Protein AF-A0A9W7E3M8-F1 (afdb_monomer_lite)

Organism: NCBI:txid2557542

Secondary structure (DSSP, 8-state):
-----TT--HHHHHHHHHHHHHHHHHHHHHHHHHS-HHHHHHHH----HHHHHHHHHHH-SSHHHHHGGGGS-GGGTHHHHHHHHHHHHHHHHHHHHHH--TT--HHHHHHS-GGG-S-HHHHHHHHTT----HHHHHHHHHHHH-

Foldseek 3Di:
DDPDDPDDDPVVVVVVVVVVVVVVVVVVVVVCVPDDPVCVCVVPVPCDPLNVLQVQLVVDPDPLSNLCNLVDDCVSDCVPCVVVLLVCCQPCLVVCLVVVDPSCDLVSLQSDDPVSHPDVVSVVSNPVVVRDHPVNVVVVVVVVVD

pLDDT: mean 83.38, std 11.15, range [38.06, 96.31]

Sequence (146 aa):
KDEGYEGWDKNSIVYSVVGCSVGLLLSLLALLVSIKREYLETFLSSKTSNKACQEEFTKADTDELKMEVFTNHEGKWRNSIGSEVTMWIGESLPVWLEEEPEWFTDKVKSDIPDWAIKDKSLVVKLTTHGVVRKSDRRNSIIDLIT

Structure (mmCIF, N/CA/C/O backbone):
data_AF-A0A9W7E3M8-F1
#
_entry.id   AF-A0A9W7E3M8-F1
#
loop_
_atom_site.group_PDB
_atom_site.id
_atom_site.type_symbol
_atom_site.label_atom_id
_atom_site.label_alt_id
_atom_site.label_comp_id
_atom_site.label_asym_id
_atom_site.label_entity_id
_atom_site.label_seq_id
_atom_site.pdbx_PDB_ins_code
_atom_site.Cartn_x
_atom_site.Cartn_y
_atom_site.Cartn_z
_atom_site.occupancy
_atom_site.B_iso_or_equiv
_atom_site.auth_seq_id
_atom_site.auth_comp_id
_atom_site.auth_asym_id
_atom_site.auth_atom_id
_atom_site.pdbx_PDB_model_num
ATOM 1 N N . LYS A 1 1 ? 28.304 -20.786 -44.791 1.00 38.06 1 LYS A N 1
ATOM 2 C CA . LYS A 1 1 ? 27.678 -20.124 -45.960 1.00 38.06 1 LYS A CA 1
ATOM 3 C C . LYS A 1 1 ? 26.453 -19.476 -45.366 1.00 38.06 1 LYS A C 1
ATOM 5 O O . LYS A 1 1 ? 25.457 -20.153 -45.178 1.00 38.06 1 LYS A O 1
ATOM 10 N N . ASP A 1 2 ? 26.640 -18.264 -44.868 1.00 51.09 2 ASP A N 1
ATOM 11 C CA . ASP A 1 2 ? 25.671 -17.634 -43.981 1.00 51.09 2 ASP A CA 1
ATOM 12 C C . ASP A 1 2 ? 24.568 -17.068 -44.866 1.00 51.09 2 ASP A C 1
ATOM 14 O O . ASP A 1 2 ? 24.840 -16.285 -45.778 1.00 51.09 2 ASP A O 1
ATOM 18 N N . GLU A 1 3 ? 23.356 -17.569 -44.660 1.00 54.94 3 GLU A N 1
ATOM 19 C CA . GLU A 1 3 ? 22.149 -17.193 -45.385 1.00 54.94 3 GLU A CA 1
ATOM 20 C C . GLU A 1 3 ? 21.864 -15.712 -45.109 1.00 54.94 3 GLU A C 1
ATOM 22 O O . GLU A 1 3 ? 21.364 -15.319 -44.057 1.00 54.94 3 GLU A O 1
ATOM 27 N N . GLY A 1 4 ? 22.320 -14.863 -46.031 1.00 52.09 4 GLY A N 1
ATOM 28 C CA . GLY A 1 4 ? 22.138 -13.423 -45.973 1.00 52.09 4 GLY A CA 1
ATOM 29 C C . GLY A 1 4 ? 20.685 -13.077 -46.250 1.00 52.09 4 GLY A C 1
ATOM 30 O O . GLY A 1 4 ? 20.178 -13.392 -47.322 1.00 52.09 4 GLY A O 1
ATOM 31 N N . TYR A 1 5 ? 20.044 -12.423 -45.281 1.00 57.12 5 TYR A N 1
ATOM 32 C CA . TYR A 1 5 ? 18.712 -11.842 -45.407 1.00 57.12 5 TYR A CA 1
ATOM 33 C C . TYR A 1 5 ? 18.582 -11.074 -46.729 1.00 57.12 5 TYR A C 1
ATOM 35 O O . TYR A 1 5 ? 19.313 -10.123 -47.010 1.00 57.12 5 TYR A O 1
ATOM 43 N N . GLU A 1 6 ? 17.671 -11.567 -47.554 1.00 69.00 6 GLU A N 1
ATOM 44 C CA . GLU A 1 6 ? 17.413 -11.168 -48.927 1.00 69.00 6 GLU A CA 1
ATOM 45 C C . GLU A 1 6 ? 16.919 -9.707 -48.974 1.00 69.00 6 GLU A C 1
ATOM 47 O O . GLU A 1 6 ? 15.880 -9.365 -48.411 1.00 69.00 6 GLU A O 1
ATOM 52 N N . GLY A 1 7 ? 17.682 -8.825 -49.628 1.00 68.31 7 GLY A N 1
ATOM 53 C CA . GLY A 1 7 ? 17.201 -7.518 -50.101 1.00 68.31 7 GLY A CA 1
ATOM 54 C C . GLY A 1 7 ? 17.701 -6.253 -49.393 1.00 68.31 7 GLY A C 1
ATOM 55 O O . GLY A 1 7 ? 17.483 -5.173 -49.936 1.00 68.31 7 GLY A O 1
ATOM 56 N N . TRP A 1 8 ? 18.389 -6.334 -48.248 1.00 67.62 8 TRP A N 1
ATOM 57 C CA . TRP A 1 8 ? 18.848 -5.140 -47.513 1.00 67.62 8 TRP A CA 1
ATOM 58 C C . TRP A 1 8 ? 20.323 -5.227 -47.118 1.00 67.62 8 TRP A C 1
ATOM 60 O O . TRP A 1 8 ? 20.787 -6.250 -46.613 1.00 67.62 8 TRP A O 1
ATOM 70 N N . ASP A 1 9 ? 21.078 -4.146 -47.334 1.00 84.62 9 ASP A N 1
ATOM 71 C CA . ASP A 1 9 ? 22.476 -4.094 -46.918 1.00 84.62 9 ASP A CA 1
ATOM 72 C C . ASP A 1 9 ? 22.588 -3.968 -45.389 1.00 84.62 9 ASP A C 1
ATOM 74 O O . ASP A 1 9 ? 21.788 -3.308 -44.720 1.00 84.62 9 ASP A O 1
ATOM 78 N N . LYS A 1 10 ? 23.611 -4.613 -44.820 1.00 83.88 10 LYS A N 1
ATOM 79 C CA . LYS A 1 10 ? 23.830 -4.651 -43.367 1.00 83.88 10 LYS A CA 1
ATOM 80 C C . LYS A 1 10 ? 23.956 -3.251 -42.759 1.00 83.88 10 LYS A C 1
ATOM 82 O O . LYS A 1 10 ? 23.533 -3.051 -41.624 1.00 83.88 10 LYS A O 1
ATOM 87 N N . ASN A 1 11 ? 24.513 -2.292 -43.497 1.00 86.25 11 ASN A N 1
ATOM 88 C CA . ASN A 1 11 ? 24.731 -0.946 -42.984 1.00 86.25 11 ASN A CA 1
ATOM 89 C C . ASN A 1 11 ? 23.413 -0.168 -42.929 1.00 86.25 11 ASN A C 1
ATOM 91 O O . ASN A 1 11 ? 23.172 0.512 -41.938 1.00 86.25 11 ASN A O 1
ATOM 95 N N . SER A 1 12 ? 22.525 -0.319 -43.913 1.00 87.31 12 SER A N 1
ATOM 96 C CA . SER A 1 12 ? 21.175 0.262 -43.892 1.00 87.31 12 SER A CA 1
ATOM 97 C C . SER A 1 12 ? 20.353 -0.229 -42.703 1.00 87.31 12 SER A C 1
ATOM 99 O O . SER A 1 12 ? 19.725 0.578 -42.013 1.00 87.31 12 SER A O 1
ATOM 101 N N . ILE A 1 13 ? 20.446 -1.521 -42.371 1.00 88.62 13 ILE A N 1
ATOM 102 C CA . ILE A 1 13 ? 19.809 -2.069 -41.165 1.00 88.62 13 ILE A CA 1
ATOM 103 C C . ILE A 1 13 ? 20.384 -1.400 -39.907 1.00 88.62 13 ILE A C 1
ATOM 105 O O . ILE A 1 13 ? 19.630 -0.930 -39.056 1.00 88.62 13 ILE A O 1
ATOM 109 N N . VAL A 1 14 ? 21.713 -1.294 -39.800 1.00 91.44 14 VAL A N 1
ATOM 110 C CA . VAL A 1 14 ? 22.371 -0.641 -38.654 1.00 91.44 14 VAL A CA 1
ATOM 111 C C . VAL A 1 14 ? 21.971 0.834 -38.543 1.00 91.44 14 VAL A C 1
ATOM 113 O O . VAL A 1 14 ? 21.609 1.279 -37.456 1.00 91.44 14 VAL A O 1
ATOM 116 N N . TYR A 1 15 ? 21.969 1.592 -39.641 1.00 93.75 15 TYR A N 1
ATOM 117 C CA . TYR A 1 15 ? 21.570 3.002 -39.634 1.00 93.75 15 TYR A CA 1
ATOM 118 C C . TYR A 1 15 ? 20.101 3.190 -39.260 1.00 93.75 15 TYR A C 1
ATOM 120 O O . TYR A 1 15 ? 19.786 4.117 -38.514 1.00 93.75 15 TYR A O 1
ATOM 128 N N . SER A 1 16 ? 19.215 2.303 -39.717 1.00 91.56 16 SER A N 1
ATOM 129 C CA . SER A 1 16 ? 17.806 2.315 -39.324 1.00 91.56 16 SER A CA 1
ATOM 130 C C . SER A 1 16 ? 17.648 2.100 -37.817 1.00 91.56 16 SER A C 1
ATOM 132 O O . SER A 1 16 ? 17.003 2.906 -37.147 1.00 91.56 16 SER A O 1
ATOM 134 N N . VAL A 1 17 ? 18.315 1.087 -37.253 1.00 94.44 17 VAL A N 1
ATOM 135 C CA . VAL A 1 17 ? 18.268 0.801 -35.809 1.00 94.44 17 VAL A CA 1
ATOM 136 C C . VAL A 1 17 ? 18.845 1.958 -34.989 1.00 94.44 17 VAL A C 1
ATOM 138 O O . VAL A 1 17 ? 18.250 2.359 -33.985 1.00 94.44 17 VAL A O 1
ATOM 141 N N . VAL A 1 18 ? 19.972 2.534 -35.419 1.00 96.12 18 VAL A N 1
ATOM 142 C CA . VAL A 1 18 ? 20.589 3.695 -34.757 1.00 96.12 18 VAL A CA 1
ATOM 143 C C . VAL A 1 18 ? 19.665 4.911 -34.828 1.00 96.12 18 VAL A C 1
ATOM 145 O O . VAL A 1 18 ? 19.435 5.556 -33.808 1.00 96.12 18 VAL A O 1
ATOM 148 N N . GLY A 1 19 ? 19.080 5.195 -35.994 1.00 95.19 19 GLY A N 1
ATOM 149 C CA . GLY A 1 19 ? 18.134 6.295 -36.182 1.00 95.19 19 GLY A CA 1
ATOM 150 C C . GLY A 1 19 ? 16.895 6.160 -35.295 1.00 95.19 19 GLY A C 1
ATOM 151 O O . GLY A 1 19 ? 16.535 7.109 -34.597 1.00 95.19 19 GLY A O 1
ATOM 152 N N . CYS A 1 20 ? 16.292 4.968 -35.242 1.00 94.38 20 CYS A N 1
ATOM 153 C CA . CYS A 1 20 ? 15.177 4.677 -34.340 1.00 94.38 20 CYS A CA 1
ATOM 154 C C . CYS A 1 20 ? 15.576 4.853 -32.869 1.00 94.38 20 CYS A C 1
ATOM 156 O O . CYS A 1 20 ? 14.841 5.477 -32.106 1.00 94.38 20 CYS A O 1
ATOM 158 N N . SER A 1 21 ? 16.757 4.371 -32.477 1.00 94.19 21 SER A N 1
ATOM 159 C CA . SER A 1 21 ? 17.255 4.492 -31.101 1.00 94.19 21 SER A CA 1
ATOM 160 C C . SER A 1 21 ? 17.473 5.953 -30.695 1.00 94.19 21 SER A C 1
ATOM 162 O O . SER A 1 21 ? 17.060 6.364 -29.611 1.00 94.19 21 SER A O 1
ATOM 164 N N . VAL A 1 22 ? 18.064 6.766 -31.577 1.00 96.31 22 VAL A N 1
ATOM 165 C CA . VAL A 1 22 ? 18.250 8.209 -31.351 1.00 96.31 22 VAL A CA 1
ATOM 166 C C . VAL A 1 22 ? 16.902 8.927 -31.271 1.00 96.31 22 VAL A C 1
ATOM 168 O O . VAL A 1 22 ? 16.706 9.746 -30.376 1.00 96.31 22 VAL A O 1
ATOM 171 N N . GLY A 1 23 ? 15.954 8.593 -32.151 1.00 95.56 23 GLY A N 1
ATOM 172 C CA . GLY A 1 23 ? 14.598 9.144 -32.110 1.00 95.56 23 GLY A CA 1
ATOM 173 C C . GLY A 1 23 ? 13.881 8.845 -30.791 1.00 95.56 23 GLY A C 1
ATOM 174 O O . GLY A 1 23 ? 13.300 9.750 -30.189 1.00 95.56 23 GLY A O 1
ATOM 175 N N . LEU A 1 24 ? 13.993 7.611 -30.288 1.00 94.75 24 LEU A N 1
ATOM 176 C CA . LEU A 1 24 ? 13.450 7.226 -28.983 1.00 94.75 24 LEU A CA 1
ATOM 177 C C . LEU A 1 24 ? 14.091 8.030 -27.844 1.00 94.75 24 LEU A C 1
ATOM 179 O O . LEU A 1 24 ? 13.369 8.574 -27.009 1.00 94.75 24 LEU A O 1
ATOM 183 N N . LEU A 1 25 ? 15.419 8.185 -27.840 1.00 93.94 25 LEU A N 1
ATOM 184 C CA . LEU A 1 25 ? 16.118 8.989 -26.831 1.00 93.94 25 LEU A CA 1
ATOM 185 C C . LEU A 1 25 ? 15.689 10.461 -26.862 1.00 93.94 25 LEU A C 1
ATOM 187 O O . LEU A 1 25 ? 15.405 11.036 -25.814 1.00 93.94 25 LEU A O 1
ATOM 191 N N . LEU A 1 26 ? 15.586 11.062 -28.049 1.00 95.38 26 LEU A N 1
ATOM 192 C CA . LEU A 1 26 ? 15.113 12.440 -28.204 1.00 95.38 26 LEU A CA 1
ATOM 193 C C . LEU A 1 26 ? 13.668 12.601 -27.723 1.00 95.38 26 LEU A C 1
ATOM 195 O O . LEU A 1 26 ? 13.362 13.576 -27.040 1.00 95.38 26 LEU A O 1
ATOM 199 N N . SER A 1 27 ? 12.796 11.635 -28.025 1.00 92.56 27 SER A N 1
ATOM 200 C CA . SER A 1 27 ? 11.407 11.653 -27.557 1.00 92.56 27 SER A CA 1
ATOM 201 C C . SER A 1 27 ? 11.303 11.527 -26.032 1.00 92.56 27 SER A C 1
ATOM 203 O O . SER A 1 27 ? 10.518 12.245 -25.413 1.00 92.56 27 SER A O 1
ATOM 205 N N . LEU A 1 28 ? 12.152 10.702 -25.406 1.00 88.88 28 LEU A N 1
ATOM 206 C CA . LEU A 1 28 ? 12.232 10.571 -23.952 1.00 88.88 28 LEU A CA 1
ATOM 207 C C . LEU A 1 28 ? 12.736 11.867 -23.303 1.00 88.88 28 LEU A C 1
ATOM 209 O O . LEU A 1 28 ? 12.166 12.320 -22.314 1.00 88.88 28 LEU A O 1
ATOM 213 N N . LEU A 1 29 ? 13.764 12.502 -23.873 1.00 89.94 29 LEU A N 1
ATOM 214 C CA . LEU A 1 29 ? 14.269 13.791 -23.390 1.00 89.94 29 LEU A CA 1
ATOM 215 C C . LEU A 1 29 ? 13.221 14.900 -23.529 1.00 89.94 29 LEU A C 1
ATOM 217 O O . LEU A 1 29 ? 13.022 15.672 -22.593 1.00 89.94 29 LEU A O 1
ATOM 221 N N . ALA A 1 30 ? 12.515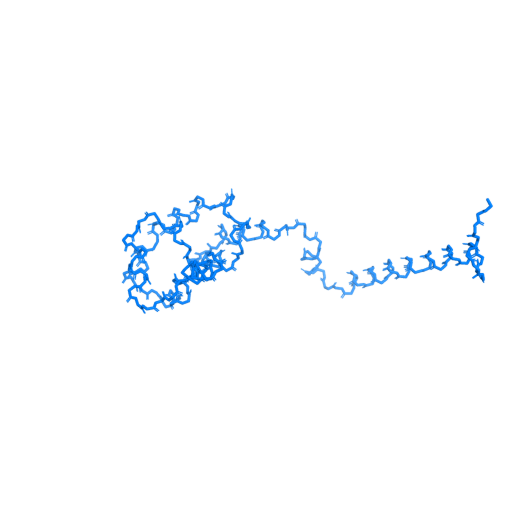 14.957 -24.660 1.00 90.81 30 ALA A N 1
ATOM 222 C CA . ALA A 1 30 ? 11.429 15.910 -24.871 1.00 90.81 30 ALA A CA 1
ATOM 223 C C . ALA A 1 30 ? 10.290 15.703 -23.859 1.00 90.81 30 ALA A C 1
ATOM 225 O O . ALA A 1 30 ? 9.786 16.678 -23.303 1.00 90.81 30 ALA A O 1
ATOM 226 N N . LEU A 1 31 ? 9.935 14.449 -23.560 1.00 87.81 31 LEU A N 1
ATOM 227 C CA . LEU A 1 31 ? 8.961 14.111 -22.523 1.00 87.81 31 LEU A CA 1
ATOM 228 C C . LEU A 1 31 ? 9.421 14.598 -21.140 1.00 87.81 31 LEU A C 1
ATOM 230 O O . LEU A 1 31 ? 8.660 15.270 -20.448 1.00 87.81 31 LEU A O 1
ATOM 234 N N . LEU A 1 32 ? 10.672 14.323 -20.758 1.00 83.94 32 LEU A N 1
ATOM 235 C CA . LEU A 1 32 ? 11.226 14.744 -19.466 1.00 83.94 32 LEU A CA 1
ATOM 236 C C . LEU A 1 32 ? 11.290 16.274 -19.320 1.00 83.94 32 LEU A C 1
ATOM 238 O O . LEU A 1 32 ? 11.074 16.788 -18.226 1.00 83.94 32 LEU A O 1
ATOM 242 N N . VAL A 1 33 ? 11.546 17.013 -20.404 1.00 85.06 33 VAL A N 1
ATOM 243 C CA . VAL A 1 33 ? 11.539 18.489 -20.397 1.00 85.06 33 VAL A CA 1
ATOM 244 C C . VAL A 1 33 ? 10.116 19.057 -20.400 1.00 85.06 33 VAL A C 1
ATOM 246 O O . VAL A 1 33 ? 9.876 20.105 -19.802 1.00 85.06 33 VAL A O 1
ATOM 249 N N . SER A 1 34 ? 9.168 18.382 -21.057 1.00 86.56 34 SER A N 1
ATOM 250 C CA . SER A 1 34 ? 7.770 18.821 -21.143 1.00 86.56 34 SER A CA 1
ATOM 251 C C . SER A 1 34 ? 6.983 18.593 -19.849 1.00 86.56 34 SER A C 1
ATOM 253 O O . SER A 1 34 ? 5.947 19.231 -19.647 1.00 86.56 34 SER A O 1
ATOM 255 N N . ILE A 1 35 ? 7.426 17.678 -18.986 1.00 86.12 35 ILE A N 1
ATOM 256 C CA . ILE A 1 35 ? 6.786 17.411 -17.698 1.00 86.12 35 ILE A CA 1
ATOM 257 C C . ILE A 1 35 ? 7.135 18.528 -16.706 1.00 86.12 35 ILE A C 1
ATOM 259 O O . ILE A 1 35 ? 8.269 18.995 -16.604 1.00 86.12 35 ILE A O 1
ATOM 263 N N . LYS A 1 36 ? 6.138 18.955 -15.927 1.00 81.62 36 LYS A N 1
ATOM 264 C CA . LYS A 1 36 ? 6.338 19.874 -14.802 1.00 81.62 36 LYS A CA 1
ATOM 265 C C . LYS A 1 36 ? 7.342 19.268 -13.816 1.00 81.62 36 LYS A C 1
ATOM 267 O O . LYS A 1 36 ? 7.154 18.138 -13.373 1.00 81.62 36 LYS A O 1
ATOM 272 N N . ARG A 1 37 ? 8.368 20.034 -13.424 1.00 73.88 37 ARG A N 1
ATOM 273 C CA . ARG A 1 37 ? 9.459 19.559 -12.545 1.00 73.88 37 ARG A CA 1
ATOM 274 C C . ARG A 1 37 ? 8.967 18.924 -11.241 1.00 73.88 37 ARG A C 1
ATOM 276 O O . ARG A 1 37 ? 9.554 17.948 -10.798 1.00 73.88 37 ARG A O 1
ATOM 283 N N . GLU A 1 38 ? 7.859 19.421 -10.698 1.00 74.75 38 GLU A N 1
ATOM 284 C CA . GLU A 1 38 ? 7.186 18.897 -9.497 1.00 74.75 38 GLU A CA 1
ATOM 285 C C . GLU A 1 38 ? 6.743 17.428 -9.632 1.00 74.75 38 GLU A C 1
ATOM 287 O O . GLU A 1 38 ? 6.644 16.715 -8.641 1.00 74.75 38 GLU A O 1
ATOM 292 N N . TYR A 1 39 ? 6.521 16.945 -10.857 1.00 69.88 39 TYR A N 1
ATOM 293 C CA . TYR A 1 39 ? 6.123 15.565 -11.144 1.00 69.88 39 TYR A CA 1
ATOM 294 C C . TYR A 1 39 ? 7.292 14.704 -11.644 1.00 69.88 39 TYR A C 1
ATOM 296 O O . TYR A 1 39 ? 7.144 13.496 -11.790 1.00 69.88 39 TYR A O 1
ATOM 304 N N . LEU A 1 40 ? 8.482 15.271 -11.883 1.00 74.56 40 LEU A N 1
ATOM 305 C CA . LEU A 1 40 ? 9.657 14.461 -12.235 1.00 74.56 40 LEU A CA 1
ATOM 306 C C . LEU A 1 40 ? 10.055 13.531 -11.091 1.00 74.56 40 LEU A C 1
ATOM 308 O O . LEU A 1 40 ? 10.504 12.415 -11.342 1.00 74.56 40 LEU A O 1
ATOM 312 N N . GLU A 1 41 ? 9.830 13.956 -9.848 1.00 65.00 41 GLU A N 1
ATOM 313 C CA . GLU A 1 41 ? 10.060 13.112 -8.681 1.00 65.00 41 GLU A CA 1
ATOM 314 C C . GLU A 1 41 ? 9.162 11.874 -8.684 1.00 65.00 41 GLU A C 1
ATOM 316 O O . GLU A 1 41 ? 9.629 10.817 -8.297 1.00 65.00 41 GLU A O 1
ATOM 321 N N . THR A 1 42 ? 7.925 11.917 -9.190 1.00 69.00 42 THR A N 1
ATOM 322 C CA . THR A 1 42 ? 7.080 10.707 -9.254 1.00 69.00 42 THR A CA 1
ATOM 323 C C . THR A 1 42 ? 7.549 9.706 -10.313 1.00 69.00 42 THR A C 1
ATOM 325 O O . THR A 1 42 ? 7.384 8.505 -10.114 1.00 69.00 42 THR A O 1
ATOM 328 N N . PHE A 1 43 ? 8.179 10.169 -11.400 1.00 65.69 43 PHE A N 1
ATOM 329 C CA . PHE A 1 43 ? 8.719 9.300 -12.457 1.00 65.69 43 PHE A CA 1
ATOM 330 C C . PHE A 1 43 ? 10.133 8.781 -12.170 1.00 65.69 43 PHE A C 1
ATOM 332 O O . PHE A 1 43 ? 10.460 7.658 -12.546 1.00 65.69 43 PHE A O 1
ATOM 339 N N . LEU A 1 44 ? 10.980 9.596 -11.534 1.00 67.38 44 LEU A N 1
ATOM 340 C CA . LEU A 1 44 ? 12.369 9.250 -11.211 1.00 67.38 44 LEU A CA 1
ATOM 341 C C . LEU A 1 44 ? 12.535 8.697 -9.793 1.00 67.38 44 LEU A C 1
ATOM 343 O O . LEU A 1 44 ? 13.595 8.156 -9.469 1.00 67.38 44 LEU A O 1
ATOM 347 N N . SER A 1 45 ? 11.518 8.813 -8.937 1.00 64.62 45 SER A N 1
ATOM 348 C CA . SER A 1 45 ? 11.549 8.185 -7.623 1.00 64.62 45 SER A CA 1
ATOM 349 C C . SER A 1 45 ? 11.623 6.674 -7.784 1.00 64.62 45 SER A C 1
ATOM 351 O O . SER A 1 45 ? 10.710 6.014 -8.273 1.00 64.62 45 SER A O 1
ATOM 353 N N . SER A 1 46 ? 12.718 6.107 -7.287 1.00 63.59 46 SER A N 1
ATOM 354 C CA . SER A 1 46 ? 12.935 4.663 -7.182 1.00 63.59 46 SER A CA 1
ATOM 355 C C . SER A 1 46 ? 12.117 4.033 -6.037 1.00 63.59 46 SER A C 1
ATOM 357 O O . SER A 1 46 ? 12.436 2.955 -5.525 1.00 63.59 46 SER A O 1
ATOM 359 N N . LYS A 1 47 ? 11.055 4.708 -5.568 1.00 69.12 47 LYS A N 1
ATOM 360 C CA . LYS A 1 47 ? 10.198 4.184 -4.508 1.00 69.12 47 LYS A CA 1
ATOM 361 C C . LYS A 1 47 ? 9.406 3.003 -5.056 1.00 69.12 47 LYS A C 1
ATOM 363 O O . LYS A 1 47 ? 8.423 3.149 -5.775 1.00 69.12 47 LYS A O 1
ATOM 368 N N . THR A 1 48 ? 9.839 1.799 -4.696 1.00 79.50 48 THR A N 1
ATOM 369 C CA . THR A 1 48 ? 9.101 0.574 -4.999 1.00 79.50 48 THR A CA 1
ATOM 370 C C . THR A 1 48 ? 7.695 0.666 -4.408 1.00 79.50 48 THR A C 1
ATOM 372 O O . THR A 1 48 ? 7.542 1.091 -3.263 1.00 79.50 48 THR A O 1
ATOM 375 N N . SER A 1 49 ? 6.678 0.194 -5.136 1.00 78.00 49 SER A N 1
ATOM 376 C CA . SER A 1 49 ? 5.285 0.178 -4.656 1.00 78.00 49 SER A CA 1
ATOM 377 C C . SER A 1 49 ? 5.134 -0.461 -3.264 1.00 78.00 49 SER A C 1
ATOM 379 O O . SER A 1 49 ? 4.305 -0.019 -2.476 1.00 78.00 49 SER A O 1
ATOM 381 N N . ASN A 1 50 ? 5.982 -1.438 -2.917 1.00 85.38 50 ASN A N 1
ATOM 382 C CA . ASN A 1 50 ? 6.020 -2.036 -1.580 1.00 85.38 50 ASN A CA 1
ATOM 383 C C . ASN A 1 50 ? 6.394 -1.009 -0.501 1.00 85.38 50 ASN A C 1
ATOM 385 O O . ASN A 1 50 ? 5.683 -0.876 0.488 1.00 85.38 50 ASN A O 1
ATOM 389 N N . LYS A 1 51 ? 7.466 -0.235 -0.719 1.00 86.62 51 LYS A N 1
ATOM 390 C CA . LYS A 1 51 ? 7.896 0.825 0.206 1.00 86.62 51 LYS A CA 1
ATOM 391 C C . LYS A 1 51 ? 6.870 1.951 0.289 1.00 86.62 51 LYS A C 1
ATOM 393 O O . LYS A 1 51 ? 6.679 2.510 1.358 1.00 86.62 51 LYS A O 1
ATOM 398 N N . ALA A 1 52 ? 6.203 2.276 -0.820 1.00 86.25 52 ALA A N 1
ATOM 399 C CA . ALA A 1 52 ? 5.119 3.256 -0.823 1.00 86.25 52 ALA A CA 1
ATOM 400 C C . ALA A 1 52 ? 3.978 2.845 0.115 1.00 86.25 52 ALA A C 1
ATOM 402 O O . ALA A 1 52 ? 3.685 3.589 1.042 1.00 86.25 52 ALA A O 1
ATOM 403 N N . CYS A 1 53 ? 3.458 1.627 -0.047 1.00 88.19 53 CYS A N 1
ATOM 404 C CA . CYS A 1 53 ? 2.389 1.083 0.792 1.00 88.19 53 CYS A CA 1
ATOM 405 C C . CYS A 1 53 ? 2.785 0.993 2.278 1.00 88.19 53 CYS A C 1
ATOM 407 O O . CYS A 1 53 ? 1.988 1.296 3.160 1.00 88.19 53 CYS A O 1
ATOM 409 N N . GLN A 1 54 ? 4.031 0.607 2.568 1.00 91.94 54 GLN A N 1
ATOM 410 C CA . GLN A 1 54 ? 4.532 0.551 3.944 1.00 91.94 54 GLN A CA 1
ATOM 411 C C . GLN A 1 54 ? 4.609 1.945 4.577 1.00 91.94 54 GLN A C 1
ATOM 413 O O . GLN A 1 54 ? 4.178 2.137 5.709 1.00 91.94 54 GLN A O 1
ATOM 418 N N . GLU A 1 55 ? 5.134 2.926 3.840 1.00 90.88 55 GLU A N 1
ATOM 419 C CA . GLU A 1 55 ? 5.233 4.300 4.327 1.00 90.88 55 GLU A CA 1
ATOM 420 C C . GLU A 1 55 ? 3.871 4.970 4.499 1.00 90.88 55 GLU A C 1
ATOM 422 O O . GLU A 1 55 ? 3.729 5.753 5.431 1.00 90.88 55 GLU A O 1
ATOM 427 N N . GLU A 1 56 ? 2.898 4.685 3.631 1.00 90.81 56 GLU A N 1
ATOM 428 C CA . GLU A 1 56 ? 1.519 5.171 3.775 1.00 90.81 56 GLU A CA 1
ATOM 429 C C . GLU A 1 56 ? 0.935 4.733 5.119 1.00 90.81 56 GLU A C 1
ATOM 431 O O . GLU A 1 56 ? 0.452 5.572 5.871 1.00 90.81 56 GLU A O 1
ATOM 436 N N . PHE A 1 57 ? 1.097 3.459 5.492 1.00 93.62 57 PHE A N 1
ATOM 437 C CA . PHE A 1 57 ? 0.663 2.968 6.800 1.00 93.62 57 PHE A CA 1
ATOM 438 C C . PHE A 1 57 ? 1.398 3.651 7.967 1.00 93.62 57 PHE A C 1
ATOM 440 O O . PHE A 1 57 ? 0.777 4.056 8.948 1.00 93.62 57 PHE A O 1
ATOM 447 N N . THR A 1 58 ? 2.725 3.792 7.882 1.00 91.31 58 THR A N 1
ATOM 448 C CA . THR A 1 58 ? 3.525 4.371 8.977 1.00 91.31 58 THR A CA 1
ATOM 449 C C . THR A 1 58 ? 3.315 5.877 9.146 1.00 91.31 58 THR A C 1
ATOM 451 O O . THR A 1 58 ? 3.418 6.378 10.263 1.00 91.31 58 THR A O 1
ATOM 454 N N . LYS A 1 59 ? 3.055 6.605 8.054 1.00 93.19 59 LYS A N 1
ATOM 455 C CA . LYS A 1 59 ? 2.887 8.068 8.051 1.00 93.19 59 LYS A CA 1
ATOM 456 C C . LYS A 1 59 ? 1.429 8.513 8.157 1.00 93.19 59 LYS A C 1
ATOM 458 O O . LYS A 1 59 ? 1.194 9.709 8.258 1.00 93.19 59 LYS A O 1
ATOM 463 N N . ALA A 1 60 ? 0.469 7.595 8.085 1.00 92.69 60 ALA A N 1
ATOM 464 C CA . ALA A 1 60 ? -0.942 7.929 8.191 1.00 92.69 60 ALA A CA 1
ATOM 465 C C . ALA A 1 60 ? -1.287 8.467 9.589 1.00 92.69 60 ALA A C 1
ATOM 467 O O . ALA A 1 60 ? -1.046 7.805 10.603 1.00 92.69 60 ALA A O 1
ATOM 468 N N . ASP A 1 61 ? -1.896 9.654 9.612 1.00 91.50 61 ASP A N 1
ATOM 469 C CA . ASP A 1 61 ? -2.303 10.350 10.838 1.00 91.50 61 ASP A CA 1
ATOM 470 C C . ASP A 1 61 ? -3.622 9.818 11.418 1.00 91.50 61 ASP A C 1
ATOM 472 O O . ASP A 1 61 ? -3.891 9.986 12.606 1.00 91.50 61 ASP A O 1
ATOM 476 N N . THR A 1 62 ? -4.449 9.167 10.595 1.00 91.69 62 THR A N 1
ATOM 477 C CA . THR A 1 62 ? -5.765 8.651 10.990 1.00 91.69 62 THR A CA 1
ATOM 478 C C . THR A 1 62 ? -5.872 7.148 10.773 1.00 91.69 62 THR A C 1
ATOM 480 O O . THR A 1 62 ? -5.223 6.572 9.895 1.00 91.69 62 THR A O 1
ATOM 483 N N . ASP A 1 63 ? -6.729 6.504 11.565 1.00 92.81 63 ASP A N 1
ATOM 484 C CA . ASP A 1 63 ? -7.019 5.077 11.420 1.00 92.81 63 ASP A CA 1
ATOM 485 C C . ASP A 1 63 ? -7.648 4.756 10.059 1.00 92.81 63 ASP A C 1
ATOM 487 O O . ASP A 1 63 ? -7.266 3.772 9.431 1.00 92.81 63 ASP A O 1
ATOM 491 N N . GLU A 1 64 ? -8.529 5.624 9.551 1.00 92.50 64 GLU A N 1
ATOM 492 C CA . GLU A 1 64 ? -9.118 5.494 8.212 1.00 92.50 64 GLU A CA 1
ATOM 493 C C . GLU A 1 64 ? -8.040 5.404 7.120 1.00 92.50 64 GLU A C 1
ATOM 495 O O . GLU A 1 64 ? -8.085 4.507 6.279 1.00 92.50 64 GLU A O 1
ATOM 500 N N . LEU A 1 65 ? -7.020 6.270 7.171 1.00 91.88 65 LEU A N 1
ATOM 501 C CA . LEU A 1 65 ? -5.912 6.234 6.213 1.00 91.88 65 LEU A CA 1
ATOM 502 C C . LEU A 1 65 ? -5.054 4.976 6.380 1.00 91.88 65 LEU A C 1
ATOM 504 O O . LEU A 1 65 ? -4.632 4.372 5.395 1.00 91.88 65 LEU A O 1
ATOM 508 N N . LYS A 1 66 ? -4.827 4.518 7.617 1.00 93.12 66 LYS A N 1
ATOM 509 C CA . LYS A 1 66 ? -4.098 3.263 7.862 1.00 93.12 66 LYS A CA 1
ATOM 510 C C . LYS A 1 66 ? -4.824 2.047 7.289 1.00 93.12 66 LYS A C 1
ATOM 512 O O . LYS A 1 66 ? -4.161 1.105 6.853 1.00 93.12 66 LY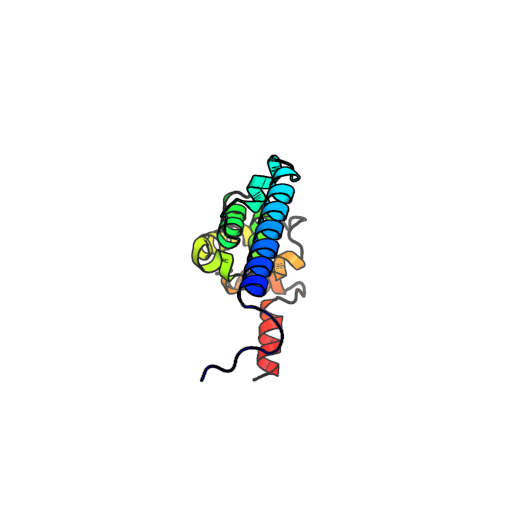S A O 1
ATOM 517 N N . MET A 1 67 ? -6.158 2.063 7.234 1.00 92.19 67 MET A N 1
ATOM 518 C CA . MET A 1 67 ? -6.953 0.968 6.664 1.00 92.19 67 MET A CA 1
ATOM 519 C C . MET A 1 67 ? -6.721 0.766 5.164 1.00 92.19 67 MET A C 1
ATOM 521 O O . MET A 1 67 ? -6.923 -0.347 4.667 1.00 92.19 67 MET A O 1
ATOM 525 N N . GLU A 1 68 ? -6.217 1.773 4.442 1.00 91.25 68 GLU A N 1
ATOM 526 C CA . GLU A 1 68 ? -5.867 1.638 3.023 1.00 91.25 68 GLU A CA 1
ATOM 527 C C . GLU A 1 68 ? -4.814 0.548 2.769 1.00 91.25 68 GLU A C 1
ATOM 529 O O . GLU A 1 68 ? -4.755 -0.015 1.669 1.00 91.25 68 GLU A O 1
ATOM 534 N N . VAL A 1 69 ? -4.042 0.153 3.792 1.00 93.00 69 VAL A N 1
ATOM 535 C CA . VAL A 1 69 ? -3.091 -0.965 3.706 1.00 93.00 69 VAL A CA 1
ATOM 536 C C . VAL A 1 69 ? -3.761 -2.263 3.227 1.00 93.00 69 VAL A C 1
ATOM 538 O O . VAL A 1 69 ? -3.164 -3.018 2.456 1.00 93.00 69 VAL A O 1
ATOM 541 N N . PHE A 1 70 ? -5.029 -2.497 3.587 1.00 90.94 70 PHE A N 1
ATOM 542 C CA . PHE A 1 70 ? -5.776 -3.702 3.202 1.00 90.94 70 PHE A CA 1
ATOM 543 C C . PHE A 1 70 ? -6.321 -3.666 1.769 1.00 90.94 70 PHE A C 1
ATOM 545 O O . PHE A 1 70 ? -6.642 -4.712 1.199 1.00 90.94 70 PHE A O 1
ATOM 552 N N . THR A 1 71 ? -6.371 -2.484 1.147 1.00 88.56 71 THR A N 1
ATOM 553 C CA . THR A 1 71 ? -6.709 -2.354 -0.281 1.00 88.56 71 THR A CA 1
ATOM 554 C C . THR A 1 71 ? -5.554 -2.817 -1.174 1.00 88.56 71 THR A C 1
ATOM 556 O O . THR A 1 71 ? -5.762 -3.287 -2.297 1.00 88.56 71 THR A O 1
ATOM 559 N N . ASN A 1 72 ? -4.326 -2.748 -0.654 1.00 88.62 72 ASN A N 1
ATOM 560 C CA . ASN A 1 72 ? -3.123 -3.215 -1.319 1.00 88.62 72 ASN A CA 1
ATOM 561 C C . ASN A 1 72 ? -2.939 -4.733 -1.177 1.00 88.62 72 ASN A C 1
ATOM 563 O O . ASN A 1 72 ? -3.351 -5.366 -0.207 1.00 88.62 72 ASN A O 1
ATOM 567 N N . HIS A 1 73 ? -2.253 -5.334 -2.152 1.00 86.25 73 HIS A N 1
ATOM 568 C CA . HIS A 1 73 ? -1.926 -6.759 -2.111 1.00 86.25 73 HIS A CA 1
ATOM 569 C C . HIS A 1 73 ? -1.068 -7.098 -0.878 1.00 86.25 73 HIS A C 1
ATOM 571 O O . HIS A 1 73 ? -0.022 -6.482 -0.677 1.00 86.25 73 HIS A O 1
ATOM 577 N N . GLU A 1 74 ? -1.460 -8.128 -0.115 1.00 86.19 74 GLU A N 1
ATOM 578 C CA . GLU A 1 74 ? -0.825 -8.524 1.157 1.00 86.19 74 GLU A CA 1
ATOM 579 C C . GLU A 1 74 ? 0.702 -8.678 1.039 1.00 86.19 74 GLU A C 1
ATOM 581 O O . GLU A 1 74 ? 1.451 -8.237 1.906 1.00 86.19 74 GLU A O 1
ATOM 586 N N . GLY A 1 75 ? 1.196 -9.222 -0.079 1.00 86.06 75 GLY A N 1
ATOM 587 C CA . GLY A 1 75 ? 2.635 -9.379 -0.333 1.00 86.06 75 GLY A CA 1
ATOM 588 C C . GLY A 1 75 ? 3.453 -8.075 -0.342 1.00 86.06 75 GLY A C 1
ATOM 589 O O . GLY A 1 75 ? 4.675 -8.138 -0.232 1.00 86.06 75 GLY A O 1
ATOM 590 N N . LYS A 1 76 ? 2.814 -6.901 -0.448 1.00 87.50 76 LYS A N 1
ATOM 591 C CA . LYS A 1 76 ? 3.496 -5.597 -0.402 1.00 87.50 76 LYS A CA 1
ATOM 592 C C . LYS A 1 76 ? 3.900 -5.177 1.014 1.00 87.50 76 LYS A C 1
ATOM 594 O O . LYS A 1 76 ? 4.870 -4.435 1.162 1.00 87.50 76 LYS A O 1
ATOM 599 N N . TRP A 1 77 ? 3.173 -5.638 2.033 1.00 90.38 77 TRP A N 1
ATOM 600 C CA . TRP A 1 77 ? 3.291 -5.131 3.406 1.00 90.38 77 TRP A CA 1
ATOM 601 C C . TRP A 1 77 ? 3.376 -6.228 4.475 1.00 90.38 77 TRP A C 1
ATOM 603 O O . TRP A 1 77 ? 4.019 -6.028 5.501 1.00 90.38 77 TRP A O 1
ATOM 613 N N . ARG A 1 78 ? 2.806 -7.416 4.240 1.00 90.00 78 ARG A N 1
ATOM 614 C CA . ARG A 1 78 ? 2.702 -8.493 5.239 1.00 90.00 78 ARG A CA 1
ATOM 615 C C . ARG A 1 78 ? 4.049 -8.928 5.814 1.00 90.00 78 ARG A C 1
ATOM 617 O O . ARG A 1 78 ? 4.152 -9.162 7.011 1.00 90.00 78 ARG A O 1
ATOM 624 N N . ASN A 1 79 ? 5.077 -9.041 4.976 1.00 88.75 79 ASN A N 1
ATOM 625 C CA . ASN A 1 79 ? 6.390 -9.529 5.413 1.00 88.75 79 ASN A CA 1
ATOM 626 C C . ASN A 1 79 ? 7.237 -8.458 6.112 1.00 88.75 79 ASN A C 1
ATOM 628 O O . ASN A 1 79 ? 8.207 -8.804 6.773 1.00 88.75 79 ASN A O 1
ATOM 632 N N . SER A 1 80 ? 6.911 -7.178 5.927 1.00 89.62 80 SER A N 1
ATOM 633 C CA . SER A 1 80 ? 7.702 -6.057 6.440 1.00 89.62 80 SER A CA 1
ATOM 634 C C . SER A 1 80 ? 7.066 -5.397 7.654 1.00 89.62 80 SER A C 1
ATOM 636 O O . SER A 1 80 ? 7.774 -5.116 8.606 1.00 89.62 80 SER A O 1
ATOM 638 N N . ILE A 1 81 ? 5.753 -5.148 7.598 1.00 92.75 81 ILE A N 1
ATOM 639 C CA . ILE A 1 81 ? 4.991 -4.420 8.623 1.00 92.75 81 ILE A CA 1
ATOM 640 C C . ILE A 1 81 ? 3.785 -5.220 9.139 1.00 92.75 81 ILE A C 1
ATOM 642 O O . ILE A 1 81 ? 2.894 -4.683 9.792 1.00 92.75 81 ILE A O 1
ATOM 646 N N . GLY A 1 82 ? 3.688 -6.511 8.801 1.00 92.06 82 GLY A N 1
ATOM 647 C CA . GLY A 1 82 ? 2.527 -7.330 9.163 1.00 92.06 82 GLY A CA 1
ATOM 648 C C . GLY A 1 82 ? 2.341 -7.469 10.674 1.00 92.06 82 GLY A C 1
ATOM 649 O O . GLY A 1 82 ? 1.204 -7.540 11.141 1.00 92.06 82 GLY A O 1
ATOM 650 N N . SER A 1 83 ? 3.435 -7.462 11.441 1.00 91.62 83 SER A N 1
ATOM 651 C CA . SER A 1 83 ? 3.407 -7.431 12.906 1.00 91.62 83 SER A CA 1
ATOM 652 C C . SER A 1 83 ? 2.749 -6.164 13.438 1.00 91.62 83 SER A C 1
ATOM 654 O O . SER A 1 83 ? 1.849 -6.253 14.269 1.00 91.62 83 SER A O 1
ATOM 656 N N . GLU A 1 84 ? 3.164 -5.004 12.937 1.00 93.69 84 GLU A N 1
ATOM 657 C CA . GLU A 1 84 ? 2.677 -3.686 13.332 1.00 93.69 84 GLU A CA 1
ATOM 658 C C . GLU A 1 84 ? 1.200 -3.534 12.981 1.00 93.69 84 GLU A C 1
ATOM 660 O O . GLU A 1 84 ? 0.408 -3.155 13.840 1.00 93.69 84 GLU A O 1
ATOM 665 N N . VAL A 1 85 ? 0.813 -3.928 11.764 1.00 93.56 85 VAL A N 1
ATOM 666 C CA . VAL A 1 85 ? -0.591 -3.933 11.325 1.00 93.56 85 VAL A CA 1
ATOM 667 C C . VAL A 1 85 ? -1.440 -4.833 12.227 1.00 93.56 85 VAL A C 1
ATOM 669 O O . VAL A 1 85 ? -2.531 -4.448 12.632 1.00 93.56 85 VAL A O 1
ATOM 672 N N . THR A 1 86 ? -0.938 -6.016 12.591 1.00 92.38 86 THR A N 1
ATOM 673 C CA . THR A 1 86 ? -1.668 -6.957 13.460 1.00 92.38 86 THR A CA 1
ATOM 674 C C . THR A 1 86 ? -1.806 -6.438 14.895 1.00 92.38 86 THR A C 1
ATOM 676 O O . THR A 1 86 ? -2.830 -6.668 15.535 1.00 92.38 86 THR A O 1
ATOM 679 N N . MET A 1 87 ? -0.782 -5.762 15.427 1.00 93.19 87 MET A N 1
ATOM 680 C CA . MET A 1 87 ? -0.855 -5.136 16.753 1.00 93.19 87 MET A CA 1
ATOM 681 C C . MET A 1 87 ? -1.858 -3.985 16.759 1.00 93.19 87 MET A C 1
ATOM 683 O O . MET A 1 87 ? -2.749 -3.976 17.601 1.00 93.19 87 MET A O 1
ATOM 687 N N . TRP A 1 88 ? -1.775 -3.096 15.768 1.00 94.56 88 TRP A N 1
ATOM 688 C CA . TRP A 1 88 ? -2.706 -1.983 15.602 1.00 94.56 88 TRP A CA 1
ATOM 689 C C . TRP A 1 88 ? -4.158 -2.456 15.463 1.00 94.56 88 TRP A C 1
ATOM 691 O O . TRP A 1 88 ? -5.023 -1.975 16.185 1.00 94.56 88 TRP A O 1
ATOM 701 N N . ILE A 1 89 ? -4.429 -3.468 14.629 1.00 93.69 89 ILE A N 1
ATOM 702 C CA . ILE A 1 89 ? -5.769 -4.070 14.549 1.00 93.69 89 ILE A CA 1
ATOM 703 C C . ILE A 1 89 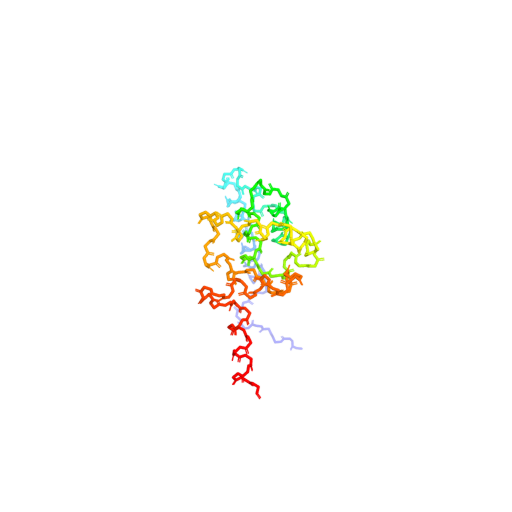? -6.208 -4.639 15.900 1.00 93.69 89 ILE A C 1
ATOM 705 O O . ILE A 1 89 ? -7.360 -4.473 16.280 1.00 93.69 89 ILE A O 1
ATOM 709 N N . GLY A 1 90 ? -5.316 -5.298 16.640 1.00 90.94 90 GLY A N 1
ATOM 710 C CA . GLY A 1 90 ? -5.648 -5.848 17.955 1.00 90.94 90 GLY A CA 1
ATOM 711 C C . GLY A 1 90 ? -6.061 -4.790 18.983 1.00 90.94 90 GLY A C 1
ATOM 712 O O . GLY A 1 90 ? -6.925 -5.069 19.812 1.00 90.94 90 GLY A O 1
ATOM 713 N N . GLU A 1 91 ? -5.464 -3.601 18.920 1.00 92.12 91 GLU A N 1
ATOM 714 C CA . GLU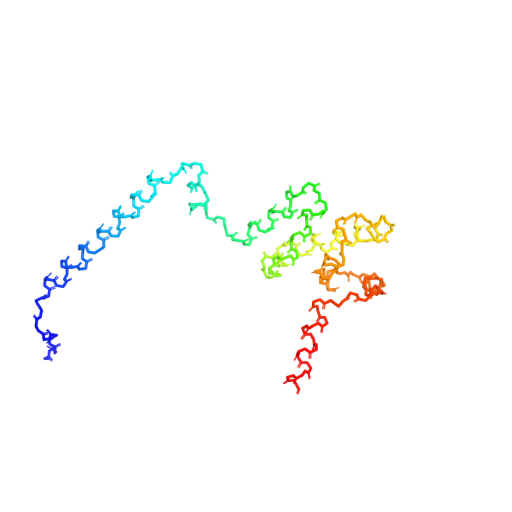 A 1 91 ? -5.732 -2.490 19.841 1.00 92.12 91 GLU A CA 1
ATOM 715 C C . GLU A 1 91 ? -6.955 -1.668 19.418 1.00 92.12 91 GLU A C 1
ATOM 717 O O . GLU A 1 91 ? -7.797 -1.349 20.256 1.00 92.12 91 GLU A O 1
ATOM 722 N N . SER A 1 92 ? -7.086 -1.364 18.125 1.00 92.44 92 SER A N 1
ATOM 723 C CA . SER A 1 92 ? -8.106 -0.433 17.638 1.00 92.44 92 SER A CA 1
ATOM 724 C C . SER A 1 92 ? -9.433 -1.100 17.260 1.00 92.44 92 SER A C 1
ATOM 726 O O . SER A 1 92 ? -10.493 -0.496 17.418 1.00 92.44 92 SER A O 1
ATOM 728 N N . LEU A 1 93 ? -9.421 -2.361 16.807 1.00 90.81 93 LEU A N 1
ATOM 729 C CA . LEU A 1 93 ? -10.637 -3.052 16.356 1.00 90.81 93 LEU A CA 1
ATOM 730 C C . LEU A 1 93 ? -11.736 -3.162 17.434 1.00 90.81 93 LEU A C 1
ATOM 732 O O . LEU A 1 93 ? -12.901 -2.970 17.084 1.00 90.81 93 LEU A O 1
ATOM 736 N N . PRO A 1 94 ? -11.435 -3.453 18.718 1.00 90.81 94 PRO A N 1
ATOM 737 C CA . PRO A 1 94 ? -12.456 -3.458 19.767 1.00 90.81 94 PRO A CA 1
ATOM 738 C C . PRO A 1 94 ? -13.135 -2.097 19.944 1.00 90.81 94 PRO A C 1
ATOM 740 O O . PRO A 1 94 ? -14.345 -2.060 20.142 1.00 90.81 94 PRO A O 1
ATOM 743 N N . VAL A 1 95 ? -12.370 -1.007 19.821 1.00 91.88 95 VAL A N 1
ATOM 744 C CA . VAL A 1 95 ? -12.865 0.370 19.964 1.00 91.88 95 VAL A CA 1
ATOM 745 C C . VAL A 1 95 ? -13.797 0.717 18.808 1.00 91.88 95 VAL A C 1
ATOM 747 O O . VAL A 1 95 ? -14.921 1.149 19.035 1.00 91.88 95 VAL A O 1
ATOM 750 N N . TRP A 1 96 ? -13.401 0.437 17.563 1.00 92.12 96 TRP A N 1
ATOM 751 C CA . TRP A 1 96 ? -14.247 0.739 16.400 1.00 92.12 96 TRP A CA 1
ATOM 752 C C . TRP A 1 96 ? -15.534 -0.093 16.349 1.00 92.12 96 TRP A C 1
ATOM 754 O O . TRP A 1 96 ? -16.516 0.341 15.755 1.00 92.12 96 TRP A O 1
ATOM 764 N N . LEU A 1 97 ? -15.542 -1.289 16.948 1.00 88.19 97 LEU A N 1
ATOM 765 C CA . LEU A 1 97 ? -16.756 -2.100 17.090 1.00 88.19 97 LEU A CA 1
ATOM 766 C C . LEU A 1 97 ? -17.729 -1.547 18.142 1.00 88.19 97 LEU A C 1
ATOM 768 O O . LEU A 1 97 ? -18.902 -1.904 18.100 1.00 88.19 97 LEU A O 1
ATOM 772 N N . GLU A 1 98 ? -17.254 -0.739 19.092 1.00 88.81 98 GLU A N 1
ATOM 773 C CA . GLU A 1 98 ? -18.086 -0.087 20.110 1.00 88.81 98 GLU A CA 1
ATOM 774 C C . GLU A 1 98 ? -18.535 1.309 19.664 1.00 88.81 98 GLU A C 1
ATOM 776 O O . GLU A 1 98 ? -19.707 1.651 19.799 1.00 88.81 98 GLU A O 1
ATOM 781 N N . GLU A 1 99 ? -17.615 2.098 19.106 1.00 91.50 99 GLU A N 1
ATOM 782 C CA . GLU A 1 99 ? -17.876 3.474 18.673 1.00 91.50 99 GLU A CA 1
ATOM 783 C C . GLU A 1 99 ? -18.559 3.561 17.300 1.00 91.50 99 GLU A C 1
ATOM 785 O O . GLU A 1 99 ? -19.184 4.577 17.008 1.00 91.50 99 GLU A O 1
ATOM 790 N N . GLU A 1 100 ? -18.430 2.524 16.461 1.00 88.06 100 GLU A N 1
ATOM 791 C CA . GLU A 1 100 ? -18.928 2.466 15.075 1.00 88.06 100 GLU A CA 1
ATOM 792 C C . GLU A 1 100 ? -18.701 3.769 14.276 1.00 88.06 100 GLU A C 1
ATOM 794 O O . GLU A 1 100 ? -19.656 4.412 13.830 1.00 88.06 100 GLU A O 1
ATOM 799 N N . PRO A 1 101 ? -17.439 4.188 14.065 1.00 90.62 101 PRO A N 1
ATOM 800 C CA . PRO A 1 101 ? -17.155 5.433 13.363 1.00 90.62 101 PRO A CA 1
ATOM 801 C C . PRO A 1 101 ? -17.634 5.378 11.902 1.00 90.62 101 PRO A C 1
ATOM 803 O O . PRO A 1 101 ? -17.597 4.324 11.268 1.00 90.62 101 PRO A O 1
ATOM 806 N N . GLU A 1 102 ? -18.031 6.524 11.335 1.00 91.38 102 GLU A N 1
ATOM 807 C CA . GLU A 1 102 ? -18.679 6.601 10.007 1.00 91.38 102 GLU A CA 1
ATOM 808 C C . GLU A 1 102 ? -17.865 5.953 8.872 1.00 91.38 102 GLU A C 1
ATOM 810 O O . GLU A 1 102 ? -18.430 5.371 7.943 1.00 91.38 102 GLU A O 1
ATOM 815 N N . TRP A 1 103 ? -16.532 6.013 8.948 1.00 91.06 103 TRP A N 1
ATOM 816 C CA . TRP A 1 103 ? -15.637 5.416 7.955 1.00 91.06 103 TRP A CA 1
ATOM 817 C C . TRP A 1 103 ? -15.566 3.880 8.049 1.00 91.06 103 TRP A C 1
ATOM 819 O O . TRP A 1 103 ? -15.223 3.213 7.066 1.00 91.06 103 TRP A O 1
ATOM 829 N N . PHE A 1 104 ? -15.926 3.282 9.192 1.00 90.88 104 PHE A N 1
ATOM 830 C CA . PHE A 1 104 ? -15.838 1.841 9.454 1.00 90.88 104 PHE A CA 1
ATOM 831 C C . PHE A 1 104 ? -17.040 1.074 8.884 1.00 90.88 104 PHE A C 1
ATOM 833 O O . PHE A 1 104 ? -17.769 0.349 9.560 1.00 90.88 104 PHE A O 1
ATOM 840 N N . THR A 1 105 ? -17.238 1.246 7.582 1.00 88.50 105 THR A N 1
ATOM 841 C CA . THR A 1 105 ? -18.316 0.634 6.802 1.00 88.50 105 THR A CA 1
ATOM 842 C C . THR A 1 105 ? -18.124 -0.875 6.616 1.00 88.50 105 THR A C 1
ATOM 844 O O . THR A 1 105 ? -17.026 -1.418 6.756 1.00 88.50 105 THR A O 1
ATOM 847 N N . ASP A 1 106 ? -19.181 -1.569 6.193 1.00 86.12 106 ASP A N 1
ATOM 848 C CA . ASP A 1 106 ? -19.146 -3.009 5.897 1.00 86.12 106 ASP A CA 1
ATOM 849 C C . ASP A 1 106 ? -18.073 -3.397 4.872 1.00 86.12 106 ASP A C 1
ATOM 851 O O . ASP A 1 106 ? -17.449 -4.455 4.979 1.00 86.12 106 ASP A O 1
ATOM 855 N N . LYS A 1 107 ? -17.800 -2.513 3.904 1.00 85.06 107 LYS A N 1
ATOM 856 C CA . LYS A 1 107 ? -16.714 -2.699 2.937 1.00 85.06 107 LYS A CA 1
ATOM 857 C C . LYS A 1 107 ? -15.364 -2.787 3.651 1.00 85.06 107 LYS A C 1
ATOM 859 O O . LYS A 1 107 ? -14.633 -3.754 3.446 1.00 85.06 107 LYS A O 1
ATOM 864 N N . VAL A 1 108 ? -15.083 -1.827 4.528 1.00 87.44 108 VAL A N 1
ATOM 865 C CA . VAL A 1 108 ? -13.842 -1.749 5.309 1.00 87.44 108 VAL A CA 1
ATOM 866 C C . VAL A 1 108 ? -13.710 -2.957 6.244 1.00 87.44 108 VAL A C 1
ATOM 868 O O . VAL A 1 108 ? -12.662 -3.605 6.277 1.00 87.44 108 VAL A O 1
ATOM 871 N N . LYS A 1 109 ? -14.800 -3.354 6.916 1.00 88.00 109 LYS A N 1
ATOM 872 C CA . LYS A 1 109 ? -14.858 -4.575 7.744 1.00 88.00 109 LYS A CA 1
ATOM 873 C C . LYS A 1 109 ? -14.505 -5.842 6.950 1.00 88.00 109 LYS A C 1
ATOM 875 O O . LYS A 1 109 ? -13.898 -6.765 7.506 1.00 88.00 109 LYS A O 1
ATOM 880 N N . SER A 1 110 ? -14.885 -5.894 5.668 1.00 85.88 110 SER A N 1
ATOM 881 C CA . SER A 1 110 ? -14.651 -7.037 4.771 1.00 85.88 110 SER A CA 1
ATOM 882 C C . SER A 1 110 ? -13.215 -7.145 4.241 1.00 85.88 110 SER A C 1
ATOM 884 O O . SER A 1 110 ? -12.802 -8.242 3.848 1.00 85.88 110 SER A O 1
ATOM 886 N N . ASP A 1 111 ? -12.474 -6.031 4.230 1.00 87.44 111 ASP A N 1
ATOM 887 C CA . ASP A 1 111 ? -11.102 -5.960 3.719 1.00 87.44 111 ASP A CA 1
ATOM 888 C C . ASP A 1 111 ? -10.064 -6.436 4.751 1.00 87.44 111 ASP A C 1
ATOM 890 O O . ASP A 1 111 ? -8.995 -6.911 4.365 1.00 87.44 111 ASP A O 1
ATOM 894 N N . ILE A 1 112 ? -10.391 -6.398 6.051 1.00 88.88 112 ILE A N 1
ATOM 895 C CA . ILE A 1 112 ? -9.518 -6.920 7.113 1.00 88.88 112 ILE A CA 1
ATOM 896 C C . ILE A 1 112 ? -9.370 -8.443 6.952 1.00 88.88 112 ILE A C 1
ATOM 898 O O . ILE A 1 112 ? -10.366 -9.169 7.006 1.00 88.88 112 ILE A O 1
ATOM 902 N N . PRO A 1 113 ? -8.154 -8.983 6.792 1.00 86.12 113 PRO A N 1
ATOM 903 C CA . PRO A 1 113 ? -7.969 -10.420 6.698 1.00 86.12 113 PRO A CA 1
ATOM 904 C C . PRO A 1 113 ? -8.058 -11.081 8.079 1.00 86.12 113 PRO A C 1
ATOM 906 O O . PRO A 1 113 ? -7.512 -10.576 9.058 1.00 86.12 113 PRO A O 1
ATOM 909 N N . ASP A 1 114 ? -8.673 -12.263 8.148 1.00 85.44 114 ASP A N 1
ATOM 910 C CA . ASP A 1 114 ? -8.905 -12.980 9.415 1.00 85.44 114 ASP A CA 1
ATOM 911 C C . ASP A 1 114 ? -7.608 -13.282 10.172 1.00 85.44 114 ASP A C 1
ATOM 913 O O . ASP A 1 114 ? -7.580 -13.281 11.397 1.00 85.44 114 ASP A O 1
ATOM 917 N N . TRP A 1 115 ? -6.505 -13.495 9.448 1.00 84.75 115 TRP A N 1
ATOM 918 C CA . TRP A 1 115 ? -5.200 -1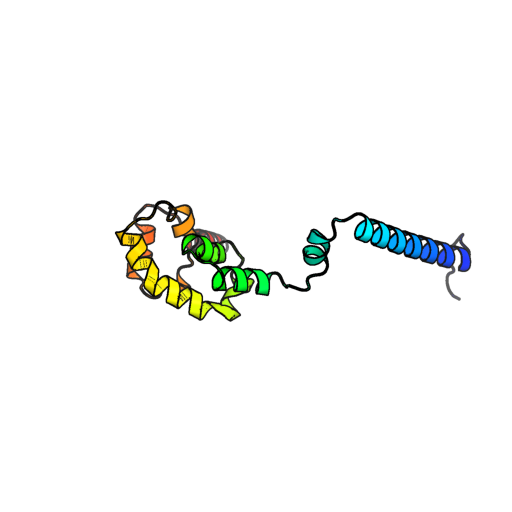3.760 10.052 1.00 84.75 115 TRP A CA 1
ATOM 919 C C . TRP A 1 115 ? -4.619 -12.555 10.806 1.00 84.75 115 TRP A C 1
ATOM 921 O O . TRP A 1 115 ? -3.782 -12.754 11.685 1.00 84.75 115 TRP A O 1
ATOM 931 N N . ALA A 1 116 ? -5.039 -11.328 10.476 1.00 86.25 116 ALA A N 1
ATOM 932 C CA . ALA A 1 116 ? -4.618 -10.117 11.184 1.00 86.25 116 ALA A CA 1
ATOM 933 C C . ALA A 1 116 ? -5.389 -9.919 12.501 1.00 86.25 116 ALA A C 1
ATOM 935 O O . ALA A 1 116 ? -5.009 -9.086 13.319 1.00 86.25 116 ALA A O 1
ATOM 936 N N . ILE A 1 117 ? -6.453 -10.694 12.734 1.00 88.12 117 ILE A N 1
ATOM 937 C CA . ILE A 1 117 ? -7.263 -10.628 13.947 1.00 88.12 117 ILE A CA 1
ATOM 938 C C . ILE A 1 117 ? -6.866 -11.797 14.852 1.00 88.12 117 ILE A C 1
ATOM 940 O O . ILE A 1 117 ? -7.168 -12.957 14.575 1.00 88.12 117 ILE A O 1
ATOM 944 N N . LYS A 1 118 ? -6.186 -11.503 15.966 1.00 83.00 118 LYS A N 1
ATOM 945 C CA . LYS A 1 118 ? -5.772 -12.545 16.924 1.00 83.00 118 LYS A CA 1
ATOM 946 C C . LYS A 1 118 ? -6.953 -13.135 17.696 1.00 83.00 118 LYS A C 1
ATOM 948 O O . LYS A 1 118 ? -6.979 -14.340 17.941 1.00 83.00 118 LYS A O 1
ATOM 953 N N . ASP A 1 119 ? -7.913 -12.299 18.085 1.00 85.50 119 ASP A N 1
ATOM 954 C CA . ASP A 1 119 ? -9.101 -12.744 18.809 1.00 85.50 119 ASP A CA 1
ATOM 955 C C . ASP A 1 119 ? -10.216 -13.155 17.839 1.00 85.50 119 ASP A C 1
ATOM 957 O O . ASP A 1 119 ? -10.886 -12.328 17.218 1.00 85.50 119 ASP A O 1
ATOM 961 N N . LYS A 1 120 ? -10.456 -14.464 17.753 1.00 81.50 120 LYS A N 1
ATOM 962 C CA . LYS A 1 120 ? -11.515 -15.042 16.917 1.00 81.50 120 LYS A CA 1
ATOM 963 C C . LYS A 1 120 ? -12.914 -14.552 17.293 1.00 81.50 120 LYS A C 1
ATOM 965 O O . LYS A 1 120 ? -13.791 -14.562 16.433 1.00 81.50 120 LYS A O 1
ATOM 970 N N . SER A 1 121 ? -13.138 -14.104 18.531 1.00 82.44 121 SER A N 1
ATOM 971 C CA . SER A 1 121 ? -14.430 -13.544 18.943 1.00 82.44 121 SER A CA 1
ATOM 972 C C . SER A 1 121 ? -14.776 -12.269 18.158 1.00 82.44 121 SER A C 1
ATOM 974 O O . SER A 1 121 ? -15.934 -12.057 17.794 1.00 82.44 121 SER A O 1
ATOM 976 N N . LEU A 1 122 ? -13.763 -11.465 17.809 1.00 82.75 122 LEU A N 1
ATOM 977 C CA . LEU A 1 122 ? -13.919 -10.245 17.016 1.00 82.75 122 LEU A CA 1
ATOM 978 C C . LEU A 1 122 ? -14.191 -10.557 15.542 1.00 82.75 122 LEU A C 1
ATOM 980 O O . LEU A 1 122 ? -14.966 -9.850 14.904 1.00 82.75 122 LEU A O 1
ATOM 984 N N . VAL A 1 123 ? -13.624 -11.651 15.019 1.00 80.31 123 VAL A N 1
ATOM 985 C CA . VAL A 1 123 ? -13.938 -12.138 13.664 1.00 80.31 123 VAL A CA 1
ATOM 986 C C . VAL A 1 123 ? -15.430 -12.446 13.552 1.00 80.31 123 VAL A C 1
ATOM 988 O O . VAL A 1 123 ? -16.076 -12.004 12.604 1.00 80.31 123 VAL A O 1
ATOM 991 N N . VAL A 1 124 ? -16.001 -13.123 14.556 1.00 76.75 124 VAL A N 1
ATOM 992 C CA . VAL A 1 124 ? -17.440 -13.416 14.580 1.00 76.75 124 VAL A CA 1
ATOM 993 C C . VAL A 1 124 ? -18.249 -12.121 14.616 1.00 76.75 124 VAL A C 1
ATOM 995 O O . VAL A 1 124 ? -19.133 -11.952 13.780 1.00 76.75 124 VAL A O 1
ATOM 998 N N . LYS A 1 125 ? -17.905 -11.166 15.493 1.00 78.81 125 LYS A N 1
ATOM 999 C CA . LYS A 1 125 ? -18.590 -9.860 15.563 1.00 78.81 125 LYS A CA 1
ATOM 1000 C C . LYS A 1 125 ? -18.596 -9.114 14.224 1.00 78.81 125 LYS A C 1
ATOM 1002 O O . LYS A 1 125 ? -19.613 -8.527 13.868 1.00 78.81 125 LYS A O 1
ATOM 1007 N N . LEU A 1 126 ? -17.510 -9.192 13.453 1.00 77.31 126 LEU A N 1
ATOM 1008 C CA . LEU A 1 126 ? -17.443 -8.594 12.117 1.00 77.31 126 LEU A CA 1
ATOM 1009 C C . LEU A 1 126 ? -18.331 -9.305 11.082 1.00 77.31 126 LEU A C 1
ATOM 1011 O O . LEU A 1 126 ? -18.776 -8.668 10.131 1.00 77.31 126 LEU A O 1
ATOM 1015 N N . THR A 1 127 ? -18.586 -10.607 11.243 1.00 67.69 127 THR A N 1
ATOM 1016 C CA . THR A 1 127 ? -19.465 -11.390 10.349 1.00 67.69 127 THR A CA 1
ATOM 1017 C C . THR A 1 127 ? -20.954 -11.270 10.685 1.00 67.69 127 THR A C 1
ATOM 1019 O O . THR A 1 127 ? -21.793 -11.461 9.805 1.00 67.69 127 THR A O 1
ATOM 1022 N N . THR A 1 128 ? -21.302 -10.912 11.928 1.00 61.84 128 THR A N 1
ATOM 1023 C CA . THR A 1 128 ? -22.688 -10.910 12.436 1.00 61.84 128 THR A CA 1
ATOM 1024 C C . THR A 1 128 ? -23.626 -9.953 11.683 1.00 61.84 128 THR A C 1
ATOM 1026 O O . THR A 1 128 ? -24.835 -10.161 11.688 1.00 61.84 128 THR A O 1
ATOM 1029 N N . HIS A 1 129 ? -23.100 -8.958 10.963 1.00 57.34 129 HIS A N 1
ATOM 1030 C CA . HIS A 1 129 ? -23.894 -8.020 10.154 1.00 57.34 129 HIS A CA 1
ATOM 1031 C C . HIS A 1 129 ? -24.174 -8.486 8.710 1.00 57.34 129 HIS A C 1
ATOM 1033 O O . HIS A 1 129 ? -24.654 -7.705 7.895 1.00 57.34 129 HIS A O 1
ATOM 1039 N N . GLY A 1 130 ? -23.892 -9.748 8.358 1.00 60.59 130 GLY A N 1
ATOM 1040 C CA . GLY A 1 130 ? -24.115 -10.257 6.994 1.00 60.59 130 GLY A CA 1
ATOM 1041 C C . GLY A 1 130 ? -23.036 -9.835 5.989 1.00 60.59 130 GLY A C 1
ATOM 1042 O O . GLY A 1 130 ? -23.223 -9.951 4.777 1.00 60.59 130 GLY A O 1
ATOM 1043 N N . VAL A 1 131 ? -21.887 -9.363 6.481 1.00 66.44 131 VAL A N 1
ATOM 1044 C CA . VAL A 1 131 ? -20.743 -8.968 5.656 1.00 66.44 131 VAL A CA 1
ATOM 1045 C C . VAL A 1 131 ? -20.019 -10.216 5.152 1.00 66.44 131 VAL A C 1
ATOM 1047 O O . VAL A 1 131 ? -19.335 -10.902 5.909 1.00 66.44 131 VAL A O 1
ATOM 1050 N N . VAL A 1 132 ? -20.128 -10.495 3.851 1.00 67.38 132 VAL A N 1
ATOM 1051 C CA . VAL A 1 132 ? -19.368 -11.573 3.199 1.00 67.38 132 VAL A CA 1
ATOM 1052 C C . VAL A 1 132 ? -17.897 -11.166 3.108 1.00 67.38 132 VAL A C 1
ATOM 1054 O O . VAL A 1 132 ? -17.537 -10.255 2.347 1.00 67.38 132 VAL A O 1
ATOM 1057 N N . ARG A 1 133 ? -17.026 -11.850 3.859 1.00 74.25 133 ARG A N 1
ATOM 1058 C CA . ARG A 1 133 ? -15.593 -11.532 3.894 1.00 74.25 133 ARG A CA 1
ATOM 1059 C C . ARG A 1 133 ? -14.909 -11.929 2.591 1.00 74.25 133 ARG A C 1
ATOM 1061 O O . ARG A 1 133 ? -15.319 -12.842 1.869 1.00 74.25 133 ARG A O 1
ATOM 1068 N N . LYS A 1 134 ? -13.813 -11.241 2.272 1.00 72.31 134 LYS A N 1
ATOM 1069 C CA . LYS A 1 134 ? -12.986 -11.585 1.107 1.00 72.31 134 LYS A CA 1
ATOM 1070 C C . LYS A 1 134 ? -12.325 -12.962 1.260 1.00 72.31 134 LYS A C 1
ATOM 1072 O O . LYS A 1 134 ? -12.127 -13.640 0.255 1.00 72.31 134 LYS A O 1
ATOM 1077 N N . SER A 1 135 ? -12.009 -13.381 2.487 1.00 69.88 135 SER A N 1
ATOM 1078 C CA . SER A 1 135 ? -11.516 -14.731 2.801 1.00 69.88 135 SER A CA 1
ATOM 1079 C C . SER A 1 135 ? -12.543 -15.809 2.445 1.00 69.88 135 SER A C 1
ATOM 1081 O O . SER A 1 135 ? -12.200 -16.725 1.701 1.00 69.88 135 SER A O 1
ATOM 1083 N N . ASP A 1 136 ? -13.801 -15.645 2.858 1.00 68.25 136 ASP A N 1
ATOM 1084 C CA . ASP A 1 136 ? -14.887 -16.596 2.574 1.00 68.25 136 ASP A CA 1
ATOM 1085 C C . ASP A 1 136 ? -15.131 -16.777 1.067 1.00 68.25 136 ASP A C 1
ATOM 1087 O O . ASP A 1 136 ? -15.307 -17.898 0.577 1.00 68.25 136 ASP A O 1
ATOM 1091 N N . ARG A 1 137 ? -15.055 -15.685 0.288 1.00 70.19 137 ARG A N 1
ATOM 1092 C CA . ARG A 1 137 ? -15.123 -15.753 -1.186 1.00 70.19 137 ARG A CA 1
ATOM 1093 C C . ARG A 1 137 ? -13.972 -16.556 -1.794 1.00 70.19 137 ARG A C 1
ATOM 1095 O O . ARG A 1 137 ? -14.180 -17.271 -2.765 1.00 70.19 137 ARG A O 1
ATOM 1102 N N . ARG A 1 138 ? -12.755 -16.437 -1.252 1.00 71.88 138 ARG A N 1
ATOM 1103 C CA . ARG A 1 138 ? -11.598 -17.202 -1.752 1.00 71.88 138 ARG A CA 1
ATOM 1104 C C . ARG A 1 138 ? -11.746 -18.689 -1.435 1.00 71.88 138 ARG A C 1
ATOM 1106 O O . ARG A 1 138 ? -11.528 -19.506 -2.321 1.00 71.88 138 ARG A O 1
ATOM 1113 N N . ASN A 1 139 ? -12.152 -19.020 -0.213 1.00 73.44 139 ASN A N 1
ATOM 1114 C CA . ASN A 1 139 ? -12.297 -20.410 0.220 1.00 73.44 139 ASN A CA 1
ATOM 1115 C C . ASN A 1 139 ? -13.422 -21.131 -0.538 1.00 73.44 139 ASN A C 1
ATOM 1117 O O . ASN A 1 139 ? -13.200 -22.227 -1.032 1.00 73.44 139 ASN A O 1
ATOM 1121 N N . SER A 1 140 ? -14.577 -20.487 -0.740 1.00 75.00 140 SER A N 1
ATOM 1122 C CA . SER A 1 140 ? -15.681 -21.072 -1.526 1.00 75.00 140 SER A CA 1
ATOM 1123 C C . SER A 1 140 ? -15.316 -21.353 -2.988 1.00 75.00 140 SER A C 1
ATOM 1125 O O . SER A 1 140 ? -15.779 -22.336 -3.555 1.00 75.00 140 SER A O 1
ATOM 1127 N N . ILE A 1 141 ? -14.461 -20.530 -3.606 1.00 73.94 141 ILE A N 1
ATOM 1128 C CA . I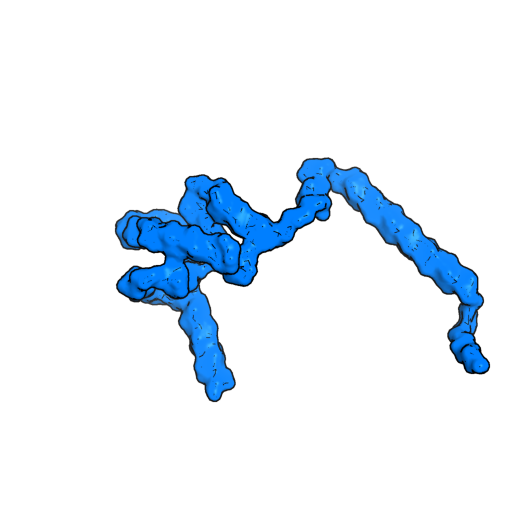LE A 1 141 ? -13.937 -20.805 -4.952 1.00 73.94 141 ILE A CA 1
ATOM 1129 C C . ILE A 1 141 ? -12.990 -22.010 -4.933 1.00 73.94 141 ILE A C 1
ATOM 1131 O O . ILE A 1 141 ? -13.052 -22.834 -5.838 1.00 73.94 141 ILE A O 1
ATOM 1135 N N . ILE A 1 142 ? -12.123 -22.127 -3.924 1.00 75.12 142 ILE A N 1
ATOM 1136 C CA . ILE A 1 142 ? -11.198 -23.264 -3.800 1.00 75.12 142 ILE A CA 1
ATOM 1137 C C . ILE A 1 142 ? -11.972 -24.573 -3.596 1.00 75.12 142 ILE A C 1
ATOM 1139 O O . ILE A 1 142 ? -11.662 -25.556 -4.267 1.00 75.12 142 ILE A O 1
ATOM 1143 N N . ASP A 1 143 ? -13.012 -24.566 -2.759 1.00 81.00 143 ASP A N 1
ATOM 1144 C CA . ASP A 1 143 ? -13.880 -25.728 -2.517 1.00 81.00 143 ASP A CA 1
ATOM 1145 C C . ASP A 1 143 ? -14.672 -26.155 -3.765 1.00 81.00 143 ASP A C 1
ATOM 1147 O O . ASP A 1 143 ? -15.012 -27.321 -3.908 1.00 81.00 143 ASP A O 1
ATOM 1151 N N . LEU A 1 144 ? -14.962 -25.235 -4.693 1.00 80.56 144 LEU A N 1
ATOM 1152 C CA . LEU A 1 144 ? -15.597 -25.565 -5.978 1.00 80.56 144 LEU A CA 1
ATOM 1153 C C . LEU A 1 144 ? -14.632 -26.216 -6.982 1.00 80.56 144 LEU A C 1
ATOM 1155 O O . LEU A 1 144 ? -15.085 -26.815 -7.957 1.00 80.56 144 LEU A O 1
ATOM 1159 N N . ILE A 1 145 ? -13.322 -26.035 -6.797 1.00 81.19 145 ILE A N 1
ATOM 1160 C CA . ILE A 1 145 ? -12.276 -26.470 -7.738 1.00 81.19 145 ILE A CA 1
ATOM 1161 C C . ILE A 1 145 ? -11.520 -27.709 -7.209 1.00 81.19 145 ILE A C 1
ATOM 1163 O O . ILE A 1 145 ? -10.766 -28.327 -7.962 1.00 81.19 145 ILE A O 1
ATOM 1167 N N . THR A 1 146 ? -11.727 -28.079 -5.940 1.00 71.75 146 THR A N 1
ATOM 1168 C CA . THR A 1 146 ? -11.103 -29.229 -5.258 1.00 71.75 146 THR A CA 1
ATOM 1169 C C . THR A 1 146 ? -12.052 -30.420 -5.220 1.00 71.75 146 THR A C 1
ATOM 1171 O O . THR A 1 146 ? -11.574 -31.549 -5.476 1.00 71.75 146 THR A O 1
#

Radius of gyration: 25.86 Å; chains: 1; bounding box: 52×49×70 Å